Protein AF-B9JHR5-F1 (afdb_monomer_lite)

Organism: Rhizobium rhizogenes (strain K84 / ATCC BAA-868) (NCBI:txid311403)

pLDDT: mean 88.16, std 7.99, range [49.66, 95.12]

Structure (mmCIF, N/CA/C/O backbone):
data_AF-B9JHR5-F1
#
_entry.id   AF-B9JHR5-F1
#
loop_
_atom_site.group_PDB
_atom_site.id
_atom_site.type_symbol
_atom_site.label_atom_id
_atom_site.label_alt_id
_atom_site.label_comp_id
_atom_site.label_asym_id
_atom_site.label_entity_id
_atom_site.label_seq_id
_atom_site.pdbx_PDB_ins_code
_atom_site.Cartn_x
_atom_site.Cartn_y
_atom_site.Cartn_z
_atom_site.occupancy
_atom_site.B_iso_or_equiv
_atom_site.auth_seq_id
_atom_site.auth_comp_id
_atom_site.auth_asym_id
_atom_site.auth_atom_id
_atom_site.pdbx_PDB_model_num
ATOM 1 N N . MET A 1 1 ? 3.637 -25.362 2.280 1.00 49.66 1 MET A N 1
ATOM 2 C CA . MET A 1 1 ? 3.624 -24.783 3.639 1.00 49.66 1 MET A CA 1
ATOM 3 C C . MET A 1 1 ? 2.370 -23.919 3.708 1.00 49.66 1 MET A C 1
ATOM 5 O O . MET A 1 1 ? 2.344 -22.908 3.027 1.00 49.66 1 MET A O 1
ATOM 9 N N . ASN A 1 2 ? 1.311 -24.363 4.396 1.00 80.88 2 ASN A N 1
ATOM 10 C CA . ASN A 1 2 ? 0.051 -23.608 4.514 1.00 80.88 2 ASN A CA 1
ATOM 11 C C . ASN A 1 2 ? 0.071 -22.815 5.818 1.00 80.88 2 ASN A C 1
ATOM 13 O O . ASN A 1 2 ? -0.494 -23.234 6.824 1.00 80.88 2 ASN A O 1
ATOM 17 N N . TYR A 1 3 ? 0.811 -21.714 5.811 1.00 83.31 3 TYR A N 1
ATOM 18 C CA . TYR A 1 3 ? 0.751 -20.757 6.903 1.00 83.31 3 TYR A CA 1
ATOM 19 C C . TYR A 1 3 ? -0.529 -19.924 6.760 1.00 83.31 3 TYR A C 1
ATOM 21 O O . TYR A 1 3 ? -0.717 -19.286 5.727 1.00 83.31 3 TYR A O 1
ATOM 29 N N . ASP A 1 4 ? -1.389 -19.945 7.779 1.00 85.00 4 ASP A N 1
ATOM 30 C CA . ASP A 1 4 ? -2.566 -19.079 7.892 1.00 85.00 4 ASP A CA 1
ATOM 31 C C . ASP A 1 4 ? -2.441 -18.254 9.183 1.00 85.00 4 ASP A C 1
ATOM 33 O O . ASP A 1 4 ? -2.518 -18.824 10.279 1.00 85.00 4 ASP A O 1
ATOM 37 N N . PRO A 1 5 ? -2.157 -16.942 9.097 1.00 87.69 5 PRO A N 1
ATOM 38 C CA . PRO A 1 5 ? -1.956 -16.126 10.282 1.00 87.69 5 PRO A CA 1
ATOM 39 C C . PRO A 1 5 ? -3.268 -15.939 11.067 1.00 87.69 5 PRO A C 1
ATOM 41 O O . PRO A 1 5 ? -4.346 -15.839 10.471 1.00 87.69 5 PRO A O 1
ATOM 44 N N . PRO A 1 6 ? -3.201 -15.827 12.408 1.00 90.38 6 PRO A N 1
ATOM 45 C CA . PRO A 1 6 ? -4.361 -15.479 13.218 1.00 90.38 6 PRO A CA 1
ATOM 46 C C . PRO A 1 6 ? -4.970 -14.140 12.784 1.00 90.38 6 PRO A C 1
ATOM 48 O O .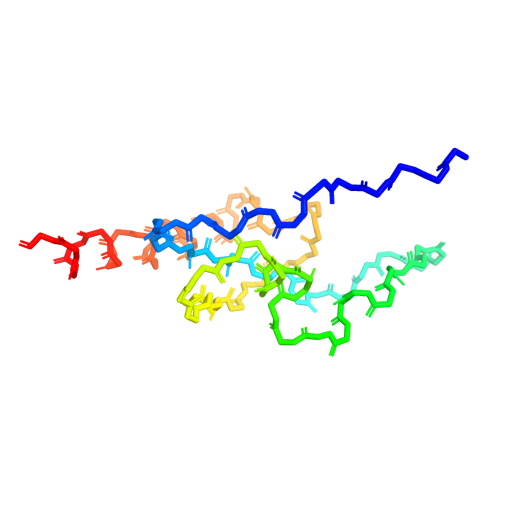 PRO A 1 6 ? -4.298 -13.110 12.782 1.00 90.38 6 PRO A O 1
ATOM 51 N N . LYS A 1 7 ? -6.266 -14.152 12.472 1.00 90.31 7 LYS A N 1
ATOM 52 C CA . LYS A 1 7 ? -7.049 -12.996 12.004 1.00 90.31 7 LYS A CA 1
ATOM 53 C C . LYS A 1 7 ? -7.554 -12.139 13.171 1.00 90.31 7 LYS A C 1
ATOM 55 O O . LYS A 1 7 ? -8.741 -11.866 13.287 1.00 90.31 7 LYS A O 1
ATOM 60 N N . ALA A 1 8 ? -6.674 -11.805 14.118 1.00 88.31 8 ALA A N 1
ATOM 61 C CA . ALA A 1 8 ? -7.028 -10.959 15.258 1.00 88.31 8 ALA A CA 1
ATOM 62 C C . ALA A 1 8 ? -7.151 -9.495 14.785 1.00 88.31 8 ALA A C 1
ATOM 64 O O . ALA A 1 8 ? -6.120 -8.909 14.443 1.00 88.31 8 ALA A O 1
ATOM 65 N N . PRO A 1 9 ? -8.357 -8.888 14.747 1.00 86.81 9 PRO A N 1
ATOM 66 C CA . PRO A 1 9 ? -8.535 -7.605 14.077 1.00 86.81 9 PRO A CA 1
ATOM 67 C C . PRO A 1 9 ? -7.825 -6.466 14.810 1.00 86.81 9 PRO A C 1
ATOM 69 O O . PRO A 1 9 ? -8.037 -6.232 16.005 1.00 86.81 9 PRO A O 1
ATOM 72 N N . LEU A 1 10 ? -6.996 -5.727 14.077 1.00 88.94 10 LEU A N 1
ATOM 73 C CA . LEU A 1 10 ? -6.338 -4.522 14.557 1.00 88.94 10 LEU A CA 1
ATOM 74 C C . LEU A 1 10 ? -7.374 -3.413 14.748 1.00 88.94 10 LEU A C 1
ATOM 76 O O . LEU A 1 10 ? -8.216 -3.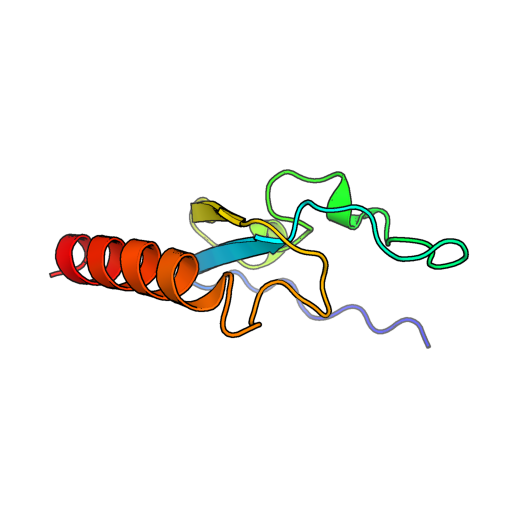174 13.885 1.00 88.94 10 LEU A O 1
ATOM 80 N N . ARG A 1 11 ? -7.288 -2.696 15.873 1.00 87.75 11 ARG A N 1
ATOM 81 C CA . ARG A 1 11 ? -8.125 -1.510 16.135 1.00 87.75 11 ARG A CA 1
ATOM 82 C C . ARG A 1 11 ? -7.608 -0.243 15.453 1.00 87.75 11 ARG A C 1
ATOM 84 O O . ARG A 1 11 ? -8.302 0.767 15.448 1.00 87.75 11 ARG A O 1
ATOM 91 N N . SER A 1 12 ? -6.392 -0.289 14.919 1.00 85.44 12 SER A N 1
ATOM 92 C CA . SER A 1 12 ? -5.797 0.809 14.165 1.00 85.44 12 SER A CA 1
ATOM 93 C C . SER A 1 12 ? -6.412 0.898 12.772 1.00 85.44 12 SER A C 1
ATOM 95 O O . SER A 1 12 ? -6.745 -0.120 12.166 1.00 85.44 12 SER A O 1
ATOM 97 N N . SER A 1 13 ? -6.502 2.117 12.246 1.00 88.38 13 SER A N 1
ATOM 98 C CA . SER A 1 13 ? -6.894 2.321 10.853 1.00 88.38 13 SER A CA 1
ATOM 99 C C . SER A 1 13 ? -5.789 1.844 9.916 1.00 88.38 13 SER A C 1
ATOM 101 O O . SER A 1 13 ? -4.608 2.084 10.174 1.00 88.38 13 SER A O 1
ATOM 103 N N . LEU A 1 14 ? -6.176 1.172 8.832 1.00 93.38 14 LEU A N 1
ATOM 104 C CA . LEU A 1 14 ? -5.256 0.681 7.812 1.00 93.38 14 LEU A CA 1
ATOM 105 C C . LEU A 1 14 ? -5.462 1.450 6.510 1.00 93.38 14 LEU A C 1
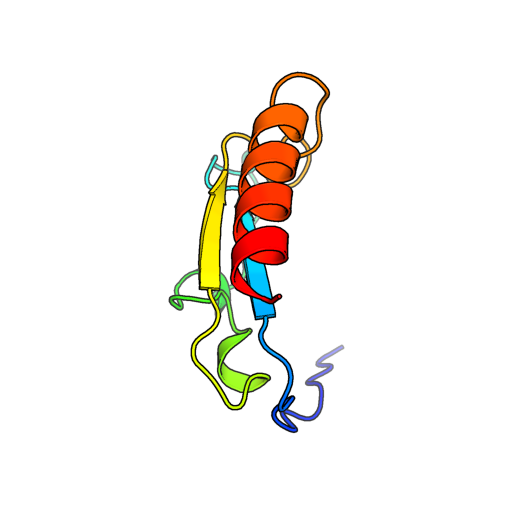ATOM 107 O O . LEU A 1 14 ? -6.590 1.587 6.040 1.00 93.38 14 LEU A O 1
ATOM 111 N N . LEU A 1 15 ? -4.350 1.901 5.931 1.00 94.44 15 LEU A N 1
ATOM 112 C CA . LEU A 1 15 ? -4.271 2.473 4.593 1.00 94.44 15 LEU A CA 1
ATOM 113 C C . LEU A 1 15 ? -3.537 1.478 3.689 1.00 94.44 15 LEU A C 1
ATOM 115 O O . LEU A 1 15 ? -2.367 1.174 3.930 1.00 94.44 15 LEU A O 1
ATOM 119 N N . LEU A 1 16 ? -4.215 0.974 2.662 1.00 95.12 16 LEU A N 1
ATOM 120 C CA . LEU A 1 16 ? -3.675 0.018 1.701 1.00 95.12 16 LEU A CA 1
ATOM 121 C C . LEU A 1 16 ? -3.490 0.680 0.334 1.00 95.12 16 LEU A C 1
ATOM 123 O O . LEU A 1 16 ? -4.455 1.105 -0.295 1.00 95.12 16 LEU A O 1
ATOM 127 N N . PHE A 1 17 ? -2.252 0.698 -0.159 1.00 94.75 17 PHE A N 1
ATOM 128 C CA . PHE A 1 17 ? -1.950 1.080 -1.538 1.00 94.75 17 PHE A CA 1
ATOM 129 C C . PHE A 1 17 ? -1.955 -0.155 -2.439 1.00 94.75 17 PHE A C 1
ATOM 131 O O . PHE A 1 17 ? -1.166 -1.083 -2.243 1.00 94.75 17 PHE A O 1
ATOM 138 N N . ARG A 1 18 ? -2.848 -0.170 -3.427 1.00 93.88 18 ARG A N 1
ATOM 139 C CA . ARG A 1 18 ? -3.038 -1.281 -4.360 1.00 93.88 18 ARG A CA 1
ATOM 140 C C . ARG A 1 18 ? -2.378 -0.942 -5.693 1.00 93.88 18 ARG A C 1
ATOM 142 O O . ARG A 1 18 ? -2.842 -0.069 -6.411 1.00 93.88 18 ARG A O 1
ATOM 149 N N . ALA A 1 19 ? -1.291 -1.637 -6.015 1.00 92.19 19 ALA A N 1
ATOM 150 C CA . ALA A 1 19 ? -0.663 -1.564 -7.333 1.00 92.19 19 ALA A CA 1
ATOM 151 C C . ALA A 1 19 ? -1.535 -2.309 -8.353 1.00 92.19 19 ALA A C 1
ATOM 153 O O . ALA A 1 19 ? -1.650 -3.537 -8.270 1.00 92.19 19 ALA A O 1
ATOM 154 N N . VAL A 1 20 ? -2.213 -1.569 -9.231 1.00 89.25 20 VAL A N 1
ATOM 155 C CA . VAL A 1 20 ? -3.289 -2.121 -10.072 1.00 89.25 20 VAL A CA 1
ATOM 156 C C . VAL A 1 20 ? -2.832 -2.594 -11.444 1.00 89.25 20 VAL A C 1
ATOM 158 O O . VAL A 1 20 ? -3.594 -3.302 -12.109 1.00 89.25 20 VAL A O 1
ATOM 161 N N . ASP A 1 21 ? -1.610 -2.265 -11.869 1.00 90.12 21 ASP A N 1
ATOM 162 C CA . ASP A 1 21 ? -1.141 -2.742 -13.164 1.00 90.12 21 ASP A CA 1
ATOM 163 C C . ASP A 1 21 ? -0.898 -4.250 -13.124 1.00 90.12 21 ASP A C 1
ATOM 165 O O . ASP A 1 21 ? -0.543 -4.856 -12.105 1.00 90.12 21 ASP A O 1
ATOM 169 N N . SER A 1 22 ? -1.129 -4.873 -14.277 1.00 83.62 22 SER A N 1
ATOM 170 C CA . SER A 1 22 ? -0.977 -6.313 -14.422 1.00 83.62 22 SER A CA 1
ATOM 171 C C . SER A 1 22 ? 0.469 -6.721 -14.178 1.00 83.62 22 SER A C 1
ATOM 173 O O . SER A 1 22 ? 1.399 -6.139 -14.732 1.00 83.62 22 SER A O 1
ATOM 175 N N . MET A 1 23 ? 0.648 -7.775 -13.384 1.00 83.31 23 MET A N 1
ATOM 176 C CA . MET A 1 23 ? 1.956 -8.392 -13.209 1.00 83.31 23 MET A CA 1
ATOM 177 C C . MET A 1 23 ? 2.467 -8.967 -14.541 1.00 83.31 23 MET A C 1
ATOM 179 O O . MET A 1 23 ? 1.660 -9.352 -15.397 1.00 83.31 23 MET A O 1
ATOM 183 N N . PRO A 1 24 ? 3.794 -9.111 -14.700 1.00 78.12 24 PRO A N 1
ATOM 184 C CA . PRO A 1 24 ? 4.385 -9.837 -15.815 1.00 78.12 24 PRO A CA 1
ATOM 185 C C . PRO A 1 24 ? 3.736 -11.209 -16.047 1.00 78.12 24 PRO A C 1
ATOM 187 O O . PRO A 1 24 ? 3.355 -11.911 -15.104 1.00 78.12 24 PRO A O 1
ATOM 190 N N . ALA A 1 25 ? 3.642 -11.607 -17.318 1.00 79.06 25 ALA A N 1
ATOM 191 C CA . ALA A 1 25 ? 3.059 -12.886 -17.709 1.00 79.06 25 ALA A CA 1
ATOM 192 C C . ALA A 1 25 ? 3.734 -14.063 -16.978 1.00 79.06 25 ALA A C 1
ATOM 194 O O . ALA A 1 25 ? 4.956 -14.116 -16.851 1.00 79.06 25 ALA A O 1
ATOM 195 N N . GLY A 1 26 ? 2.925 -15.018 -16.511 1.00 79.94 26 GLY A N 1
ATOM 196 C CA . GLY A 1 26 ? 3.392 -16.184 -15.750 1.00 79.94 26 GLY A CA 1
ATOM 197 C C . GLY A 1 26 ? 3.346 -16.019 -14.227 1.00 79.94 26 GLY A C 1
ATOM 198 O O . GLY A 1 26 ? 3.591 -16.990 -13.513 1.00 79.94 26 GLY A O 1
ATOM 199 N N . ILE A 1 27 ? 2.987 -14.837 -13.717 1.00 78.94 27 ILE A N 1
ATOM 200 C CA . ILE A 1 27 ? 2.755 -14.621 -12.285 1.00 78.94 27 ILE A CA 1
ATOM 201 C C . ILE A 1 27 ? 1.271 -14.826 -11.972 1.00 78.94 27 ILE A C 1
ATOM 203 O O . ILE A 1 27 ? 0.427 -13.999 -12.312 1.00 78.94 27 ILE A O 1
ATOM 207 N N . ASN A 1 28 ? 0.955 -15.922 -11.278 1.00 77.56 28 ASN A N 1
ATOM 208 C CA . ASN A 1 28 ? -0.387 -16.149 -10.749 1.00 77.56 28 ASN A CA 1
ATOM 209 C C . ASN A 1 28 ? -0.598 -15.310 -9.492 1.00 77.56 28 ASN A C 1
ATOM 211 O O . ASN A 1 28 ? 0.128 -15.445 -8.504 1.00 77.56 28 ASN A O 1
ATOM 215 N N . LEU A 1 29 ? -1.613 -14.453 -9.532 1.00 77.19 29 LEU A N 1
ATOM 216 C CA . LEU A 1 29 ? -2.018 -13.669 -8.380 1.00 77.19 29 LEU A CA 1
ATOM 217 C C . LEU A 1 29 ? -2.921 -14.500 -7.459 1.00 77.19 29 LEU A C 1
ATOM 219 O O . LEU A 1 29 ? -3.767 -15.246 -7.952 1.00 77.19 29 LEU A O 1
ATOM 223 N N . PRO A 1 30 ? -2.757 -14.388 -6.131 1.00 79.25 30 PRO A N 1
ATOM 224 C CA . PRO A 1 30 ? -3.585 -15.129 -5.190 1.00 79.25 30 PRO A CA 1
ATOM 225 C C . PRO A 1 30 ? -5.037 -14.635 -5.222 1.00 79.25 30 PRO A C 1
ATOM 227 O O . PRO A 1 30 ? -5.286 -13.446 -5.429 1.00 79.25 30 PRO A O 1
ATOM 230 N N . GLU A 1 31 ? -5.987 -15.536 -4.949 1.00 76.38 31 GLU A N 1
ATOM 231 C CA . GLU A 1 31 ? -7.432 -15.243 -4.943 1.00 76.38 31 GLU A CA 1
ATOM 232 C C . GLU A 1 31 ? -7.813 -14.104 -3.998 1.00 76.38 31 GLU A C 1
ATOM 234 O O . GLU A 1 31 ? -8.762 -13.381 -4.279 1.00 76.38 31 GLU A O 1
ATOM 239 N N . ILE A 1 32 ? -7.034 -13.875 -2.934 1.00 75.88 32 ILE A N 1
ATOM 240 C CA . ILE A 1 32 ? -7.239 -12.751 -2.013 1.00 75.88 32 ILE A CA 1
ATOM 241 C C . ILE A 1 32 ? -7.320 -11.412 -2.753 1.00 75.88 32 ILE A C 1
ATOM 243 O O . ILE A 1 32 ? -8.062 -10.543 -2.330 1.00 75.88 32 ILE A O 1
ATOM 247 N N . ARG A 1 33 ? -6.660 -11.252 -3.912 1.00 81.12 33 ARG A N 1
ATOM 248 C CA . ARG A 1 33 ? -6.748 -10.024 -4.721 1.00 81.12 33 ARG A CA 1
ATOM 249 C C . ARG A 1 33 ? -8.129 -9.759 -5.332 1.00 81.12 33 ARG A C 1
ATOM 251 O O . ARG A 1 33 ? -8.347 -8.677 -5.869 1.00 81.12 33 ARG A O 1
ATOM 258 N N . GLN A 1 34 ? -9.045 -10.721 -5.257 1.00 82.81 34 GLN A N 1
ATOM 259 C CA . GLN A 1 34 ? -10.439 -10.564 -5.672 1.00 82.81 34 GLN A CA 1
ATOM 260 C C . GLN A 1 34 ? -11.290 -9.872 -4.603 1.00 82.81 34 GLN A C 1
ATOM 262 O O . GLN A 1 34 ? -12.388 -9.409 -4.908 1.00 82.81 34 GLN A O 1
ATOM 267 N N . THR A 1 35 ? -10.812 -9.790 -3.359 1.00 90.38 35 THR A N 1
ATOM 268 C CA . THR A 1 35 ? -11.543 -9.105 -2.294 1.00 90.38 35 THR A CA 1
ATOM 269 C C . THR A 1 35 ? -11.243 -7.599 -2.289 1.00 90.38 35 THR A C 1
ATOM 271 O O . THR A 1 35 ? -10.193 -7.178 -2.788 1.00 90.38 35 THR A O 1
ATOM 274 N N . PRO A 1 36 ? -12.131 -6.749 -1.734 1.00 90.50 36 PRO A N 1
ATOM 275 C CA . PRO A 1 36 ? -11.953 -5.298 -1.771 1.00 90.50 36 PRO A CA 1
ATOM 276 C C . PRO A 1 36 ? -10.629 -4.806 -1.169 1.00 90.50 36 PRO A C 1
ATOM 278 O O . PRO A 1 36 ? -10.008 -3.915 -1.746 1.00 90.50 36 PRO A O 1
ATOM 281 N N . ALA A 1 37 ? -10.173 -5.391 -0.057 1.00 94.62 37 ALA A N 1
ATOM 282 C CA . ALA A 1 37 ? -8.927 -5.004 0.612 1.00 94.62 37 ALA A CA 1
ATOM 283 C C . ALA A 1 37 ? -7.828 -6.073 0.497 1.00 94.62 37 ALA A C 1
ATOM 285 O O . ALA A 1 37 ? -6.892 -6.104 1.292 1.00 94.62 37 ALA A O 1
ATOM 286 N N . TRP A 1 38 ? -7.910 -6.935 -0.516 1.00 93.50 38 TRP A N 1
ATOM 287 C CA . TRP A 1 38 ? -6.919 -7.974 -0.797 1.00 93.50 38 TRP A CA 1
ATOM 288 C C . TRP A 1 38 ? -6.627 -8.928 0.377 1.00 93.50 38 TRP A C 1
ATOM 290 O O . TRP A 1 38 ? -5.499 -9.398 0.540 1.00 93.50 38 TRP A O 1
ATOM 300 N N . GLY A 1 39 ? -7.639 -9.202 1.200 1.00 92.69 39 GLY A N 1
ATOM 301 C CA . GLY A 1 39 ? -7.580 -10.043 2.394 1.00 92.69 39 GLY A CA 1
ATOM 302 C C . GLY A 1 39 ? -7.283 -9.280 3.689 1.00 92.69 39 GLY A C 1
ATOM 303 O O . GLY A 1 39 ? -7.355 -9.871 4.764 1.00 92.69 39 GLY A O 1
ATOM 304 N N . TRP A 1 40 ? -6.964 -7.982 3.632 1.00 94.06 40 TRP A N 1
ATOM 305 C CA . TRP A 1 40 ? -6.697 -7.176 4.831 1.00 94.06 40 TRP A CA 1
ATOM 306 C C . TRP A 1 40 ? -7.948 -6.866 5.655 1.00 94.06 40 TRP A C 1
ATOM 308 O O . TRP A 1 40 ? -7.827 -6.533 6.835 1.00 94.06 40 TRP A O 1
ATOM 318 N N . GLU A 1 41 ? -9.140 -7.010 5.076 1.00 92.62 41 GLU A N 1
ATOM 319 C CA . GLU A 1 41 ? -10.410 -6.893 5.796 1.00 92.62 41 GLU A CA 1
ATOM 320 C C . GLU A 1 41 ? -10.529 -7.892 6.955 1.00 92.62 41 GLU A C 1
ATOM 322 O O . GLU A 1 41 ? -11.102 -7.554 7.987 1.00 92.62 41 GLU A O 1
ATOM 327 N N . ASP A 1 42 ? -9.907 -9.068 6.845 1.00 92.31 42 ASP A N 1
ATOM 328 C CA . ASP A 1 42 ? -9.905 -10.083 7.903 1.00 92.31 42 ASP A CA 1
ATOM 329 C C . ASP A 1 42 ? -9.060 -9.666 9.121 1.00 92.31 42 ASP A C 1
ATOM 331 O O . ASP A 1 42 ? -9.197 -10.225 10.209 1.00 92.31 42 ASP A O 1
ATOM 335 N N . PHE A 1 43 ? -8.172 -8.682 8.953 1.00 92.62 43 PHE A N 1
ATOM 336 C CA . PHE A 1 43 ? -7.221 -8.232 9.973 1.00 92.62 43 PHE A CA 1
ATOM 337 C C . PHE A 1 43 ? -7.534 -6.836 10.510 1.00 92.62 43 PHE A C 1
ATOM 339 O O . PHE A 1 43 ? -6.774 -6.325 11.334 1.00 92.62 43 PHE A O 1
ATOM 346 N N . SER A 1 44 ? -8.630 -6.204 10.085 1.00 93.94 44 SER A N 1
ATOM 347 C CA . SER A 1 44 ? -9.002 -4.862 10.532 1.00 93.94 44 SER A CA 1
ATOM 348 C C . SER A 1 44 ? -10.357 -4.847 11.223 1.00 93.94 44 SER A C 1
ATOM 350 O O . SER A 1 44 ? -11.319 -5.453 10.765 1.00 93.94 44 SER A O 1
ATOM 352 N N . ALA A 1 45 ? -10.443 -4.134 12.345 1.00 92.75 45 ALA A N 1
ATOM 353 C CA . ALA A 1 45 ? -11.710 -3.891 13.031 1.00 92.75 45 ALA A CA 1
ATOM 354 C C . ALA A 1 45 ? -12.541 -2.775 12.366 1.00 92.75 45 ALA A C 1
ATOM 356 O O . ALA A 1 45 ? -13.702 -2.585 12.725 1.00 92.75 45 ALA A O 1
ATOM 357 N N . ALA A 1 46 ? -11.950 -2.023 11.433 1.00 91.94 46 ALA A N 1
ATOM 358 C CA . ALA A 1 46 ? -12.579 -0.940 10.686 1.00 91.94 46 ALA A CA 1
ATOM 359 C C . ALA A 1 46 ? -12.400 -1.169 9.171 1.00 91.94 46 ALA A C 1
ATOM 361 O O . ALA A 1 46 ? -11.554 -1.968 8.771 1.00 91.94 46 ALA A O 1
ATOM 362 N N . PRO A 1 47 ? -13.168 -0.488 8.301 1.00 92.50 47 PRO A N 1
ATOM 363 C CA . PRO A 1 47 ? -12.933 -0.562 6.862 1.00 92.50 47 PRO A CA 1
ATOM 364 C C . PRO A 1 47 ? -11.495 -0.160 6.503 1.00 92.50 47 PRO A C 1
ATOM 366 O O . PRO A 1 47 ? -11.014 0.886 6.938 1.00 92.50 47 PRO A O 1
ATOM 369 N N . VAL A 1 48 ? -10.819 -0.984 5.697 1.00 94.94 48 VAL A N 1
ATOM 370 C CA . VAL A 1 48 ? -9.482 -0.675 5.169 1.00 94.94 48 VAL A CA 1
ATOM 371 C C . VAL A 1 48 ? -9.610 0.410 4.099 1.00 94.94 48 VAL A C 1
ATOM 373 O O . VAL A 1 48 ? -10.314 0.222 3.105 1.00 94.94 48 VAL A O 1
ATOM 376 N N . ASP A 1 49 ? -8.919 1.535 4.278 1.00 94.31 49 ASP A N 1
ATOM 377 C CA . ASP A 1 49 ? -8.884 2.616 3.292 1.00 94.31 49 ASP A CA 1
ATOM 378 C C . ASP A 1 49 ? -7.966 2.209 2.136 1.00 94.31 49 ASP A C 1
ATOM 380 O O . ASP A 1 49 ? -6.752 2.094 2.302 1.00 94.31 49 ASP A O 1
ATOM 384 N N . CYS A 1 50 ? -8.543 1.937 0.969 1.00 95.00 50 CYS A N 1
ATOM 385 C CA . CYS A 1 50 ? -7.811 1.431 -0.189 1.00 95.00 50 CYS A CA 1
ATOM 386 C C . CYS A 1 50 ? -7.597 2.540 -1.224 1.00 95.00 50 CYS A C 1
ATOM 388 O O . CYS A 1 50 ? -8.551 3.205 -1.624 1.00 95.00 50 CYS A O 1
ATOM 390 N N . HIS A 1 51 ? -6.360 2.692 -1.704 1.00 93.56 51 HIS A N 1
ATOM 391 C CA . HIS A 1 51 ? -5.998 3.632 -2.770 1.00 93.56 51 HIS A CA 1
ATOM 392 C C . HIS A 1 51 ? -5.269 2.901 -3.880 1.00 93.56 51 HIS A C 1
ATOM 394 O O . HIS A 1 51 ? -4.231 2.281 -3.648 1.00 93.56 51 HIS A O 1
ATOM 400 N N . ASP A 1 52 ? -5.804 3.003 -5.087 1.00 93.56 52 ASP A N 1
ATOM 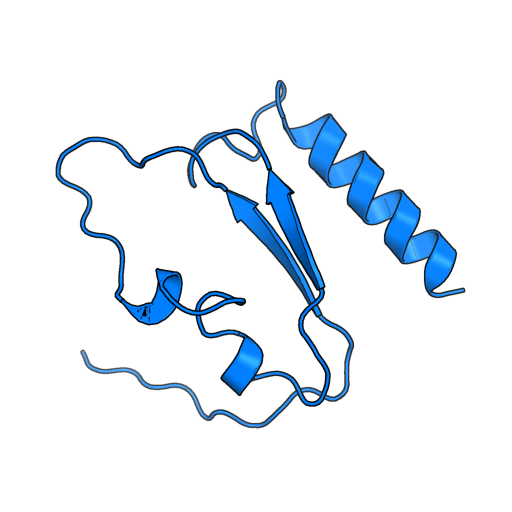401 C CA . ASP A 1 52 ? -5.164 2.448 -6.271 1.00 93.56 52 ASP A CA 1
ATOM 402 C C . ASP A 1 52 ? -4.023 3.353 -6.712 1.00 93.56 52 ASP A C 1
ATOM 404 O O . ASP A 1 52 ? -4.145 4.579 -6.691 1.00 93.56 52 ASP A O 1
ATOM 408 N N . VAL A 1 53 ? -2.904 2.737 -7.078 1.00 92.62 53 VAL A N 1
ATOM 409 C CA . VAL A 1 53 ? -1.712 3.429 -7.563 1.00 92.62 53 VAL A CA 1
ATOM 410 C C . VAL A 1 53 ? -1.214 2.774 -8.847 1.00 92.62 53 VAL A C 1
ATOM 412 O O . VAL A 1 53 ? -1.333 1.550 -8.986 1.00 92.62 53 VAL A O 1
ATOM 415 N N . PRO A 1 54 ? -0.660 3.567 -9.778 1.00 91.25 54 PRO A N 1
ATOM 416 C CA . PRO A 1 54 ? -0.075 3.045 -11.004 1.00 91.25 54 PRO A CA 1
ATOM 417 C C . PRO A 1 54 ? 1.156 2.179 -10.717 1.00 91.25 54 PRO A C 1
ATOM 419 O O . PRO A 1 54 ? 1.785 2.263 -9.656 1.00 91.25 54 PRO A O 1
ATOM 422 N N . GLY A 1 55 ? 1.511 1.355 -11.695 1.00 90.44 55 GLY A N 1
ATOM 423 C CA . GLY A 1 55 ? 2.549 0.350 -11.575 1.00 90.44 55 GLY A CA 1
ATOM 424 C C . GLY A 1 55 ? 2.028 -0.981 -11.040 1.00 90.44 55 GLY A C 1
ATOM 425 O O . GLY A 1 55 ? 0.924 -1.117 -10.506 1.00 90.44 55 GLY A O 1
ATOM 426 N N . ASP A 1 56 ? 2.871 -1.991 -11.206 1.00 90.31 56 ASP A N 1
ATOM 427 C CA . ASP A 1 56 ? 2.702 -3.322 -10.638 1.00 90.31 56 ASP A CA 1
ATOM 428 C C . ASP A 1 56 ? 3.386 -3.405 -9.262 1.00 90.31 56 ASP A C 1
ATOM 430 O O . ASP A 1 56 ? 3.898 -2.420 -8.723 1.00 90.31 56 ASP A O 1
ATOM 434 N N . HIS A 1 57 ? 3.427 -4.600 -8.674 1.00 89.31 57 HIS A N 1
ATOM 435 C CA . HIS A 1 57 ? 4.063 -4.799 -7.370 1.00 89.31 57 HIS A CA 1
ATOM 436 C C . HIS A 1 57 ? 5.555 -4.409 -7.335 1.00 89.31 57 HIS A C 1
ATOM 438 O O . HIS A 1 57 ? 6.080 -4.120 -6.262 1.00 89.31 57 HIS A O 1
ATOM 444 N N . PHE A 1 58 ? 6.241 -4.407 -8.479 1.00 88.69 58 PHE A N 1
ATOM 445 C CA . PHE A 1 58 ? 7.661 -4.073 -8.571 1.00 88.69 58 PHE A CA 1
ATOM 446 C C . PHE A 1 58 ? 7.894 -2.588 -8.841 1.00 88.69 58 PHE A C 1
ATOM 448 O O . PHE A 1 58 ? 8.905 -2.028 -8.420 1.00 88.69 58 PHE A O 1
ATOM 455 N N . THR A 1 59 ? 6.975 -1.954 -9.562 1.00 91.75 59 THR A N 1
ATOM 456 C CA . THR A 1 59 ? 7.165 -0.617 -10.129 1.00 91.75 59 THR A CA 1
ATOM 457 C C . THR A 1 59 ? 6.379 0.469 -9.408 1.00 91.75 59 THR A C 1
ATOM 459 O O . THR A 1 59 ? 6.766 1.630 -9.524 1.00 91.75 59 THR A O 1
ATOM 462 N N . CYS A 1 60 ? 5.363 0.139 -8.602 1.00 92.00 60 CYS A N 1
ATOM 463 C CA . CYS A 1 60 ? 4.523 1.130 -7.912 1.00 92.00 60 CYS A CA 1
ATOM 464 C C . CYS A 1 60 ? 5.287 2.063 -6.950 1.00 92.00 60 CYS A C 1
ATOM 466 O O . CYS A 1 60 ? 4.818 3.155 -6.641 1.00 92.00 60 CYS A O 1
ATOM 468 N N . LEU A 1 61 ? 6.486 1.672 -6.504 1.00 93.56 61 LEU A N 1
ATOM 469 C CA . LEU A 1 61 ? 7.383 2.494 -5.675 1.00 93.56 61 LEU A CA 1
ATOM 470 C C . LEU A 1 61 ? 8.535 3.140 -6.461 1.00 93.56 61 LEU A C 1
ATOM 472 O O . LEU A 1 61 ? 9.451 3.707 -5.863 1.00 93.56 61 LEU A O 1
ATOM 476 N N . SER A 1 62 ? 8.520 3.057 -7.790 1.00 93.81 62 SER A N 1
ATOM 477 C CA . SER A 1 62 ? 9.516 3.715 -8.633 1.00 93.81 62 SER A CA 1
ATOM 478 C C . SER A 1 62 ? 9.456 5.239 -8.482 1.00 93.81 62 SER A C 1
ATOM 480 O O . SER A 1 62 ? 8.454 5.803 -8.038 1.00 93.81 62 SER A O 1
ATOM 482 N N . ALA A 1 63 ? 10.525 5.930 -8.889 1.00 92.44 63 ALA A N 1
ATOM 483 C CA . ALA A 1 63 ? 10.578 7.393 -8.849 1.00 92.44 63 ALA A CA 1
ATOM 484 C C . ALA A 1 63 ? 9.429 8.061 -9.633 1.00 92.44 63 ALA A C 1
ATOM 486 O O . ALA A 1 63 ? 9.039 9.178 -9.299 1.00 92.44 63 ALA A O 1
ATOM 487 N N . GLU A 1 64 ? 8.878 7.372 -10.636 1.00 89.19 64 GLU A N 1
ATOM 488 C CA . GLU A 1 64 ? 7.742 7.832 -11.434 1.00 89.19 64 GLU A CA 1
ATOM 489 C C . GLU A 1 64 ? 6.440 7.890 -10.617 1.00 89.19 64 GLU A C 1
ATOM 491 O O . GLU A 1 64 ? 5.692 8.862 -10.720 1.00 89.19 64 GLU A O 1
ATOM 496 N N . TYR A 1 65 ? 6.199 6.905 -9.743 1.00 89.31 65 TYR A N 1
ATOM 497 C CA . TYR A 1 65 ? 4.914 6.731 -9.048 1.00 89.31 65 TYR A CA 1
ATOM 498 C C . TYR A 1 65 ? 4.960 7.041 -7.544 1.00 89.31 65 TYR A C 1
ATOM 500 O O . TYR A 1 65 ? 3.942 7.391 -6.942 1.00 89.31 65 TYR A O 1
ATOM 508 N N . ALA A 1 66 ? 6.141 7.019 -6.917 1.00 92.19 66 ALA A N 1
ATOM 509 C CA . ALA A 1 66 ? 6.301 7.238 -5.477 1.00 92.19 66 ALA A CA 1
ATOM 510 C C . ALA A 1 66 ? 5.740 8.593 -4.997 1.00 92.19 66 ALA A C 1
ATOM 512 O O . ALA A 1 66 ? 5.268 8.715 -3.863 1.00 92.19 66 ALA A O 1
ATOM 513 N N . GLY A 1 67 ? 5.751 9.615 -5.860 1.00 92.06 67 GLY A N 1
ATOM 514 C CA . GLY A 1 67 ? 5.178 10.926 -5.554 1.00 92.06 67 GLY A CA 1
ATOM 515 C C . GLY A 1 67 ? 3.665 10.893 -5.306 1.00 92.06 67 GLY A C 1
ATOM 516 O O . GLY A 1 67 ? 3.161 11.659 -4.482 1.00 92.06 67 GLY A O 1
ATOM 517 N N . GLU A 1 68 ? 2.935 10.000 -5.976 1.00 88.88 68 GLU A N 1
ATOM 518 C CA . GLU A 1 68 ? 1.492 9.838 -5.796 1.00 88.88 68 GLU A CA 1
ATOM 519 C C . GLU A 1 68 ? 1.157 9.168 -4.462 1.00 88.88 68 GLU A C 1
ATOM 521 O O . GLU A 1 68 ? 0.348 9.703 -3.697 1.00 88.88 68 GLU A O 1
ATOM 526 N N . ILE A 1 69 ? 1.870 8.087 -4.124 1.00 92.94 69 ILE A N 1
ATOM 527 C CA . ILE A 1 69 ? 1.783 7.425 -2.813 1.00 92.94 69 ILE A CA 1
ATOM 528 C C . ILE A 1 69 ? 2.056 8.437 -1.700 1.00 92.94 69 ILE A C 1
ATOM 530 O O . ILE A 1 69 ? 1.262 8.578 -0.768 1.00 92.94 69 ILE A O 1
ATOM 534 N N . ALA A 1 70 ? 3.145 9.202 -1.820 1.00 94.50 70 ALA A N 1
ATOM 535 C CA . ALA A 1 70 ? 3.521 10.196 -0.823 1.00 94.50 70 ALA A CA 1
ATOM 536 C C . ALA A 1 70 ? 2.455 11.291 -0.655 1.00 94.50 70 ALA A C 1
ATOM 538 O O . ALA A 1 70 ? 2.194 11.726 0.467 1.00 94.50 70 ALA A O 1
ATOM 539 N N . ARG A 1 71 ? 1.823 11.743 -1.746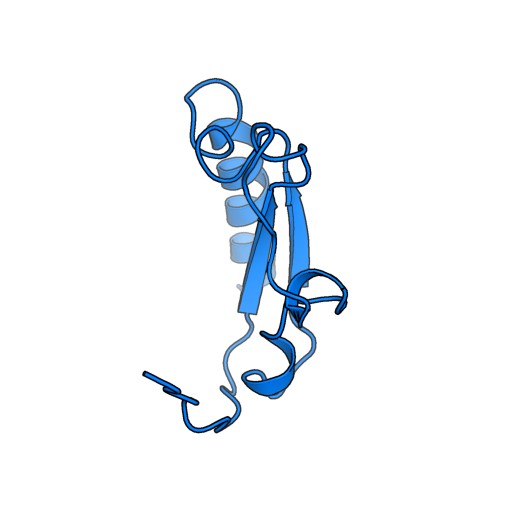 1.00 92.44 71 ARG A N 1
ATOM 540 C CA . ARG A 1 71 ? 0.755 12.752 -1.696 1.00 92.44 71 ARG A CA 1
ATOM 541 C C . ARG A 1 71 ? -0.477 12.224 -0.965 1.00 92.44 71 ARG A C 1
ATOM 543 O O . ARG A 1 71 ? -0.989 12.909 -0.081 1.00 92.44 71 ARG A O 1
ATOM 550 N N . THR A 1 72 ? -0.930 11.020 -1.307 1.00 91.31 72 THR A N 1
ATOM 551 C CA . THR A 1 72 ? -2.079 10.382 -0.652 1.00 91.31 72 THR A CA 1
ATOM 552 C C . THR A 1 72 ? -1.798 10.118 0.823 1.00 91.31 72 THR A C 1
ATOM 554 O O . THR A 1 72 ? -2.630 10.458 1.662 1.00 91.31 72 THR A O 1
ATOM 557 N N . LEU A 1 73 ? -0.607 9.612 1.159 1.00 93.31 73 LEU A N 1
ATOM 558 C CA . LEU A 1 73 ? -0.205 9.385 2.544 1.00 93.31 73 LEU A CA 1
ATOM 559 C C . LEU A 1 73 ? -0.212 10.686 3.355 1.00 93.31 73 LEU A C 1
ATOM 561 O O . LEU A 1 73 ? -0.806 10.732 4.426 1.00 93.31 73 LEU A O 1
ATOM 565 N N . LYS A 1 74 ? 0.393 11.762 2.833 1.00 94.75 74 LYS A N 1
ATOM 566 C CA . LYS A 1 74 ? 0.398 13.075 3.501 1.00 94.75 74 LYS A CA 1
ATOM 567 C C . LYS A 1 74 ? -1.012 13.605 3.742 1.00 94.75 74 LYS A C 1
ATOM 569 O O . LYS A 1 74 ? -1.279 14.116 4.823 1.00 94.75 74 LYS A O 1
ATOM 574 N N . ARG A 1 75 ? -1.905 13.474 2.754 1.00 92.12 75 ARG A N 1
ATOM 575 C CA . ARG A 1 75 ? -3.311 13.877 2.892 1.00 92.12 75 ARG A CA 1
ATOM 576 C C . ARG A 1 75 ? -3.997 13.099 4.013 1.00 92.12 75 ARG A C 1
ATOM 578 O O . ARG A 1 75 ? -4.612 13.721 4.863 1.00 92.12 75 ARG A O 1
ATOM 585 N N . ARG A 1 76 ? -3.854 11.769 4.041 1.00 90.25 76 ARG A N 1
ATOM 586 C CA . ARG A 1 76 ? -4.467 10.944 5.091 1.00 90.25 76 ARG A CA 1
ATOM 587 C C . ARG A 1 76 ? -3.916 11.262 6.467 1.00 90.25 76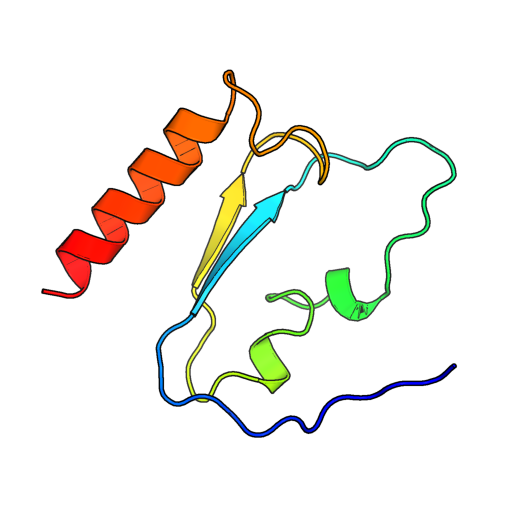 ARG A C 1
ATOM 589 O O . ARG A 1 76 ? -4.699 11.450 7.379 1.00 90.25 76 ARG A O 1
ATOM 596 N N . LEU A 1 77 ? -2.602 11.403 6.611 1.00 90.75 77 LEU A N 1
ATOM 597 C CA . LEU A 1 77 ? -2.010 11.788 7.893 1.00 90.75 77 LEU A CA 1
ATOM 598 C C . LEU A 1 77 ? -2.565 13.123 8.411 1.00 90.75 77 LEU A C 1
ATOM 600 O O . LEU A 1 77 ? -2.853 13.222 9.593 1.00 90.75 77 LEU A O 1
ATOM 604 N N . ALA A 1 78 ? -2.795 14.103 7.532 1.00 92.00 78 ALA A N 1
ATOM 605 C CA . ALA A 1 78 ? -3.399 15.382 7.911 1.00 92.00 78 ALA A CA 1
ATOM 606 C C . ALA A 1 78 ? -4.896 15.296 8.277 1.00 92.00 78 ALA A C 1
ATOM 608 O O . ALA A 1 78 ? -5.414 16.212 8.902 1.00 92.00 78 ALA A O 1
ATOM 609 N N . GLU A 1 79 ? -5.601 14.237 7.868 1.00 86.44 79 GLU A N 1
ATOM 610 C CA . GLU A 1 79 ? -6.997 13.961 8.249 1.00 86.44 79 GLU A CA 1
ATOM 611 C C . GLU A 1 79 ? -7.098 13.154 9.561 1.00 86.44 79 GLU A C 1
ATOM 613 O O . GLU A 1 79 ? -8.197 12.982 10.085 1.00 86.44 79 GLU A O 1
ATOM 618 N N . PHE A 1 80 ? -5.972 12.625 10.058 1.00 74.25 80 PHE A N 1
ATOM 619 C CA . PHE A 1 80 ? -5.880 11.854 11.303 1.00 74.25 80 PHE A CA 1
ATOM 620 C C . PHE A 1 80 ? -5.516 12.703 12.536 1.00 74.25 80 PHE A C 1
ATOM 622 O O . PHE A 1 80 ? -5.633 12.183 13.648 1.00 74.25 80 PHE A O 1
ATOM 629 N N . ASP A 1 81 ? -5.088 13.957 12.342 1.00 52.75 81 ASP A N 1
ATOM 630 C CA . ASP A 1 81 ? -4.881 14.966 13.399 1.00 52.75 81 ASP A CA 1
ATOM 631 C C . ASP A 1 81 ? -6.201 15.667 13.778 1.00 52.75 81 ASP A C 1
ATOM 633 O O . ASP A 1 81 ? -6.405 15.927 14.989 1.00 52.75 81 ASP A O 1
#

Sequence (81 aa):
MNYDPPKAPLRSSLLLFRAVDSMPAGINLPEIRQTPAWGWEDFSAAPVDCHDVPGDHFTCLSAEYAGEIARTLKRRLAEFD

Foldseek 3Di:
DDDDDDLAADADAAEAEAAPDDDPPPDDDDPLVVDPRSPCVSHHPDDHHYDYWYDDPVPCCPPVNVVVVVVVVVVVVVVVD

InterPro domains:
  IPR029058 Alpha/Beta hydrolase fold [G3DSA:3.40.50.1820] (1-81)
  IPR029058 Alpha/Beta hydrolase fold [SSF53474] (2-77)

Radius of gyration: 14.35 Å; chains: 1; bounding box: 24×40×34 Å

Secondary structure (DSSP, 8-state):
---------BSS--EEEEE-SPPPTT-PPPGGGGSTTTTGGGGBSS--EEEEESS-TTTTTSTTTHHHHHHHHHHHHHH--